Protein AF-A0A6A9SDK5-F1 (afdb_monomer)

Sequence (83 aa):
MSATGREPTPATSPGDLAGSLREAAFVRLVSDATGEALAATGLLARALGDTPFQASVVRPFEDPDRTTESDITVAIGRTQPTA

Foldseek 3Di:
DDPPDDDPDDPDDPVNVLVLLQQAQEEEEEFEPDPQQVVVSVVVVVVSVPRHYDYDHDPPRDPPPPDDPRYHYDYTPDDDPDD

Secondary structure (DSSP, 8-state):
----PPPPPPPPPHHHHHHHHHH-SEEEEEE-SSHHHHHHHHHHHHHTTTS-EEEEE-SS--------TTEEEEEES-PPPP-

pLDDT: mean 79.95, std 16.33, range [41.72, 97.06]

Structure (mmCIF, N/CA/C/O backbone):
data_AF-A0A6A9SDK5-F1
#
_entry.id   AF-A0A6A9SDK5-F1
#
loop_
_atom_site.group_PDB
_atom_site.id
_atom_site.type_symbol
_atom_site.label_atom_id
_atom_site.label_alt_id
_atom_site.label_comp_id
_atom_site.label_asym_id
_atom_site.label_entity_id
_atom_site.label_seq_id
_atom_site.pdbx_PDB_ins_code
_atom_site.Cartn_x
_atom_site.Cartn_y
_atom_site.Cartn_z
_atom_site.occupancy
_atom_site.B_iso_or_equiv
_atom_site.auth_seq_id
_atom_site.auth_comp_id
_atom_site.auth_asym_id
_atom_site.auth_atom_id
_atom_site.pdbx_PDB_model_num
ATOM 1 N N . MET A 1 1 ? 37.376 24.224 2.665 1.00 41.72 1 MET A N 1
ATOM 2 C CA . MET A 1 1 ? 35.943 24.182 3.018 1.00 41.72 1 MET A CA 1
ATOM 3 C C . MET A 1 1 ? 35.638 22.771 3.477 1.00 41.72 1 MET A C 1
ATOM 5 O O . MET A 1 1 ? 35.756 21.859 2.672 1.00 41.72 1 MET A O 1
ATOM 9 N N . SER A 1 2 ? 35.357 22.580 4.763 1.00 48.19 2 SER A N 1
ATOM 10 C CA . SER A 1 2 ? 34.975 21.274 5.300 1.00 48.19 2 SER A CA 1
ATOM 11 C C . SER A 1 2 ? 33.498 21.055 5.002 1.00 48.19 2 SER A C 1
ATOM 13 O O . SER A 1 2 ? 32.6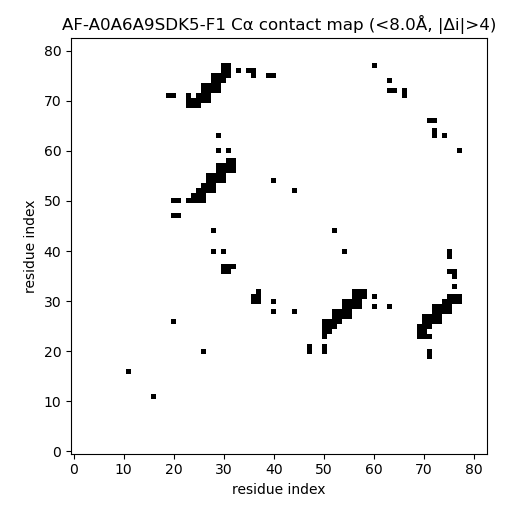57 21.790 5.510 1.00 48.19 2 SER A O 1
ATOM 15 N N . ALA A 1 3 ? 33.179 20.071 4.165 1.00 56.88 3 ALA A N 1
ATOM 16 C CA . ALA A 1 3 ? 31.846 19.497 4.165 1.00 56.88 3 ALA A CA 1
ATOM 17 C C . ALA A 1 3 ? 31.728 18.706 5.471 1.00 56.88 3 ALA A C 1
ATOM 19 O O . ALA A 1 3 ? 32.144 17.553 5.540 1.00 56.88 3 ALA A O 1
ATOM 20 N N . THR A 1 4 ? 31.259 19.351 6.539 1.00 57.53 4 THR A N 1
ATOM 21 C CA . THR A 1 4 ? 30.786 18.632 7.722 1.00 57.53 4 THR A CA 1
ATOM 22 C C . THR A 1 4 ? 29.625 17.781 7.225 1.00 57.53 4 THR A C 1
ATOM 24 O O . THR A 1 4 ? 28.552 18.306 6.925 1.00 57.53 4 THR A O 1
ATOM 27 N N . G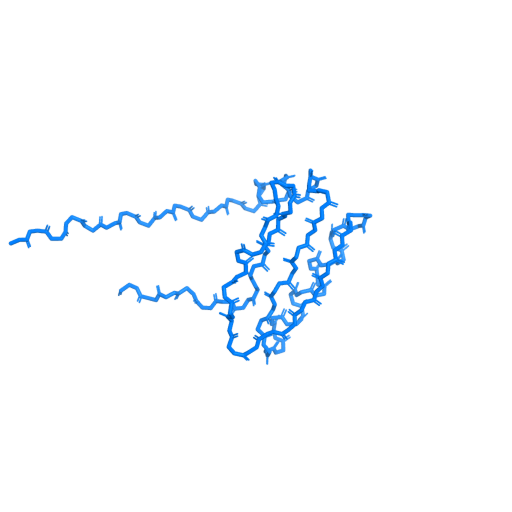LY A 1 5 ? 29.914 16.505 6.961 1.00 55.19 5 GLY A N 1
ATOM 28 C CA . GLY A 1 5 ? 28.984 15.569 6.350 1.00 55.19 5 GLY A CA 1
ATOM 29 C C . GLY A 1 5 ? 27.683 15.569 7.134 1.00 55.19 5 GLY A C 1
ATOM 30 O O . GLY A 1 5 ? 27.707 15.558 8.363 1.00 55.19 5 GLY A O 1
ATOM 31 N N . ARG A 1 6 ? 26.548 15.626 6.428 1.00 58.62 6 ARG A N 1
ATOM 32 C CA . ARG A 1 6 ? 25.260 15.339 7.059 1.00 58.62 6 ARG A CA 1
ATOM 33 C C . ARG A 1 6 ? 25.394 13.966 7.696 1.00 58.62 6 ARG A C 1
ATOM 35 O O . ARG A 1 6 ? 25.646 12.998 6.979 1.00 58.62 6 ARG A O 1
ATOM 42 N N . GLU A 1 7 ? 25.259 13.893 9.014 1.00 60.28 7 GLU A N 1
ATOM 43 C CA . GLU A 1 7 ? 25.097 12.592 9.638 1.00 60.28 7 GLU A CA 1
ATOM 44 C C . GLU A 1 7 ? 23.844 11.946 9.036 1.00 60.28 7 GLU A C 1
ATOM 46 O O . GLU A 1 7 ? 22.817 12.627 8.904 1.00 60.28 7 GLU A O 1
ATOM 51 N N . PRO A 1 8 ? 23.920 10.678 8.600 1.00 59.69 8 PRO A N 1
ATOM 52 C CA . PRO A 1 8 ? 22.749 9.971 8.121 1.00 59.69 8 PRO A CA 1
ATOM 53 C C . PRO A 1 8 ? 21.687 10.009 9.217 1.00 59.69 8 PRO A C 1
ATOM 55 O O . PRO A 1 8 ? 21.947 9.576 10.340 1.00 59.69 8 PRO A O 1
ATOM 58 N N . THR A 1 9 ? 20.498 10.532 8.911 1.00 64.38 9 THR A N 1
ATOM 59 C CA . THR A 1 9 ? 19.363 10.397 9.824 1.00 64.38 9 THR A CA 1
ATOM 60 C C . THR A 1 9 ? 19.173 8.905 10.093 1.00 64.38 9 THR A C 1
ATOM 62 O O . THR A 1 9 ? 19.046 8.143 9.127 1.00 64.38 9 THR A O 1
ATOM 65 N N . PRO A 1 10 ? 19.193 8.464 11.364 1.00 63.00 10 PRO A N 1
ATOM 66 C CA . PRO A 1 10 ? 18.997 7.062 11.687 1.00 63.00 10 PRO A CA 1
ATOM 67 C C . PRO A 1 10 ? 17.693 6.577 11.064 1.00 63.00 10 PRO A C 1
ATOM 69 O O . PRO A 1 10 ? 16.671 7.261 11.145 1.00 63.00 10 PRO A O 1
ATOM 72 N N . ALA A 1 11 ? 17.728 5.408 10.427 1.00 72.50 11 ALA A N 1
ATOM 73 C CA . ALA A 1 11 ? 16.511 4.800 9.917 1.00 72.50 11 ALA A CA 1
ATOM 74 C C . ALA A 1 11 ? 15.529 4.580 11.079 1.00 72.50 11 ALA A C 1
ATOM 76 O O . ALA A 1 11 ? 15.927 4.101 12.143 1.00 72.50 11 ALA A O 1
ATOM 77 N N . THR A 1 12 ? 14.254 4.921 10.872 1.00 81.38 12 THR A N 1
ATOM 78 C CA . THR A 1 12 ? 13.179 4.614 11.821 1.00 81.38 12 THR A CA 1
ATOM 79 C C . THR A 1 12 ? 13.207 3.125 12.147 1.00 81.38 12 THR A C 1
ATOM 81 O O . THR A 1 12 ? 13.286 2.290 11.240 1.00 81.38 12 THR A O 1
ATOM 84 N N . SER A 1 13 ? 13.156 2.776 13.435 1.00 89.00 13 SER A N 1
ATOM 85 C CA . SER A 1 13 ? 13.156 1.367 13.815 1.00 89.00 13 SER A CA 1
ATOM 86 C C . SER A 1 13 ? 11.878 0.680 13.303 1.00 89.00 13 SER A C 1
ATOM 88 O O . SER A 1 13 ? 10.826 1.321 13.199 1.00 89.00 13 SER A O 1
ATOM 90 N N . PRO A 1 14 ? 11.907 -0.634 13.012 1.00 87.62 14 PRO A N 1
ATOM 91 C CA . PRO A 1 14 ? 10.702 -1.352 12.598 1.00 87.62 14 PRO A CA 1
ATOM 92 C C . PRO A 1 14 ? 9.562 -1.271 13.625 1.00 87.62 14 PRO A C 1
ATOM 94 O O . PRO A 1 14 ? 8.392 -1.272 13.248 1.00 87.62 14 PRO A O 1
ATOM 97 N N . GLY A 1 15 ? 9.899 -1.196 14.919 1.00 90.50 15 GLY A N 1
ATOM 98 C CA . GLY A 1 15 ? 8.926 -1.071 16.004 1.00 90.50 15 GLY A CA 1
ATOM 99 C C . GLY A 1 15 ? 8.223 0.283 16.000 1.00 90.50 15 GLY A C 1
ATOM 100 O O . GLY A 1 15 ? 6.995 0.321 16.071 1.00 90.50 15 GLY A O 1
ATOM 101 N N . ASP A 1 16 ? 8.987 1.365 15.840 1.00 90.69 16 ASP A N 1
ATOM 102 C CA . ASP A 1 16 ? 8.441 2.725 15.788 1.00 90.69 16 ASP A CA 1
ATOM 103 C C . ASP A 1 16 ? 7.564 2.909 14.548 1.00 90.69 16 ASP A C 1
ATOM 105 O O . ASP A 1 16 ? 6.437 3.384 14.659 1.00 90.69 16 ASP A O 1
ATOM 109 N N . LEU A 1 17 ? 8.021 2.426 13.384 1.00 89.88 17 LEU A N 1
ATOM 110 C CA . LEU A 1 17 ? 7.226 2.440 12.155 1.00 89.88 17 LEU A CA 1
ATOM 111 C C . LEU A 1 17 ? 5.905 1.680 12.335 1.00 89.88 17 LEU A C 1
ATOM 113 O O . LEU A 1 17 ? 4.848 2.174 11.951 1.00 89.88 17 LEU A O 1
ATOM 117 N N . ALA A 1 18 ? 5.944 0.490 12.940 1.00 92.00 18 ALA A N 1
ATOM 118 C CA . ALA A 1 18 ? 4.733 -0.275 13.212 1.00 92.00 18 ALA A CA 1
ATOM 119 C C . ALA A 1 18 ? 3.799 0.442 14.203 1.00 92.00 18 ALA A C 1
ATOM 121 O O . ALA A 1 18 ? 2.585 0.292 14.100 1.00 92.00 18 ALA A O 1
ATOM 122 N N . GLY A 1 19 ? 4.340 1.195 15.165 1.00 91.62 19 GLY A N 1
ATOM 123 C CA . GLY A 1 19 ? 3.564 2.077 16.040 1.00 91.62 19 GLY A CA 1
ATOM 124 C C . GLY A 1 19 ? 2.831 3.147 15.235 1.00 91.62 19 GLY A C 1
ATOM 125 O O . GLY A 1 19 ? 1.604 3.195 15.258 1.00 91.62 19 GLY A O 1
ATOM 126 N N . SER A 1 20 ? 3.568 3.913 14.430 1.00 91.12 20 SER A N 1
ATOM 127 C CA . SER A 1 20 ? 2.998 4.986 13.612 1.00 91.12 20 SER A CA 1
ATOM 128 C C . SER A 1 20 ? 1.939 4.482 12.624 1.00 91.12 20 SER A C 1
ATOM 130 O O . SER A 1 20 ? 0.895 5.105 12.476 1.00 91.12 20 SER A O 1
ATOM 132 N N . LEU A 1 21 ? 2.150 3.325 11.985 1.00 92.00 21 LEU A N 1
ATOM 133 C CA . LEU A 1 21 ? 1.173 2.750 11.048 1.00 92.00 21 LEU A CA 1
ATOM 134 C C . LEU A 1 21 ? -0.148 2.333 11.712 1.00 92.00 21 LEU A C 1
ATOM 136 O O . LEU A 1 21 ? -1.183 2.350 11.051 1.00 92.00 21 LEU A O 1
ATOM 140 N N . ARG A 1 22 ? -0.133 1.962 12.99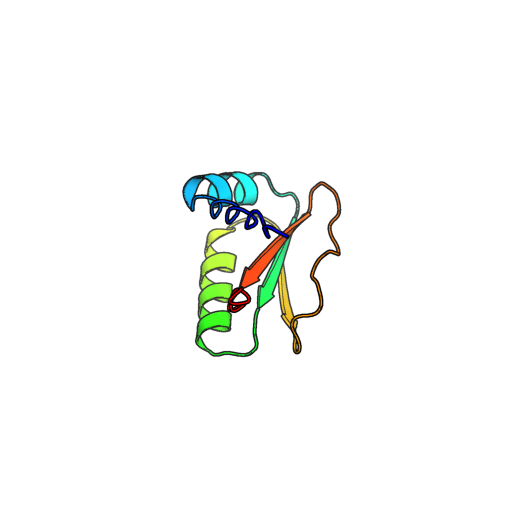9 1.00 90.31 22 ARG A N 1
ATOM 141 C CA . ARG A 1 22 ? -1.360 1.631 13.748 1.00 90.31 22 ARG A CA 1
ATOM 142 C C . ARG A 1 22 ? -2.157 2.871 14.139 1.00 90.31 22 ARG A C 1
ATOM 144 O O . ARG A 1 22 ? -3.368 2.780 14.292 1.00 90.31 22 ARG A O 1
ATOM 151 N N . GLU A 1 23 ? -1.479 3.999 14.318 1.00 91.19 23 GLU A N 1
ATOM 152 C CA . GLU A 1 23 ? -2.092 5.281 14.681 1.00 91.19 23 GLU A CA 1
ATOM 153 C C . GLU A 1 23 ? -2.507 6.108 13.453 1.00 91.19 23 GLU A C 1
ATOM 155 O O . GLU A 1 23 ? -3.234 7.092 13.583 1.00 91.19 23 GLU A O 1
ATOM 160 N N . ALA A 1 24 ? -2.074 5.709 12.254 1.00 91.56 24 ALA A N 1
ATOM 161 C CA . ALA A 1 24 ? -2.389 6.397 11.011 1.00 91.56 24 ALA A CA 1
ATOM 162 C C . ALA A 1 24 ? -3.887 6.329 10.683 1.00 91.56 24 ALA A C 1
ATOM 164 O O . ALA A 1 24 ? -4.491 5.256 10.662 1.00 91.56 24 ALA A O 1
ATOM 165 N N . ALA A 1 25 ? -4.468 7.476 10.324 1.00 92.19 25 ALA A N 1
ATOM 166 C CA . ALA A 1 25 ? -5.824 7.521 9.779 1.00 92.19 25 ALA A CA 1
ATOM 167 C C . ALA A 1 25 ? -5.876 6.939 8.356 1.00 92.19 25 ALA A C 1
ATOM 169 O O . ALA A 1 25 ? -6.896 6.391 7.933 1.00 92.19 25 ALA A O 1
ATOM 170 N N . PHE A 1 26 ? -4.770 7.067 7.619 1.00 91.56 26 PHE A N 1
ATOM 171 C CA . PHE A 1 26 ? -4.634 6.584 6.255 1.00 91.56 26 PHE A CA 1
ATOM 172 C C . PHE A 1 26 ? -3.168 6.311 5.903 1.00 91.56 26 PHE A C 1
ATOM 174 O O . PHE A 1 26 ? -2.273 7.068 6.287 1.00 91.56 26 PHE A O 1
ATOM 181 N N . VAL A 1 27 ? -2.916 5.254 5.126 1.00 92.56 27 VAL A N 1
ATOM 182 C CA . VAL A 1 27 ? -1.566 4.884 4.674 1.00 92.56 27 VAL A CA 1
ATOM 183 C C . VAL A 1 27 ? -1.455 4.908 3.147 1.00 92.56 27 VAL A C 1
ATOM 185 O O . VAL A 1 27 ? -2.208 4.253 2.427 1.00 92.56 27 VAL A O 1
ATOM 188 N N . ARG A 1 28 ? -0.458 5.629 2.629 1.00 90.81 28 ARG A N 1
ATOM 189 C CA . ARG A 1 28 ? -0.088 5.650 1.207 1.00 90.81 28 ARG A CA 1
ATOM 190 C C . ARG A 1 28 ? 1.112 4.741 0.977 1.00 90.81 28 ARG A C 1
ATOM 192 O O . ARG A 1 28 ? 2.222 5.051 1.396 1.00 90.81 28 ARG A O 1
A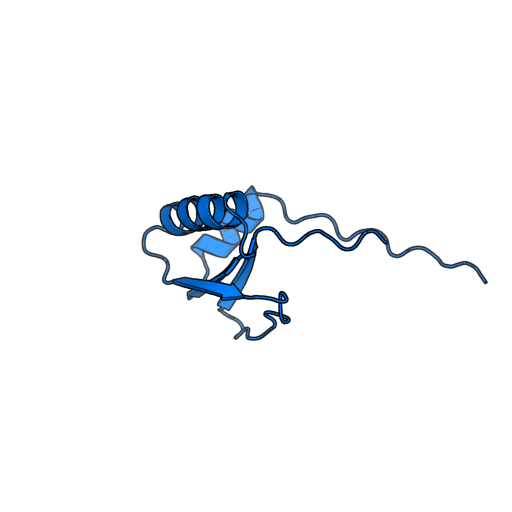TOM 199 N N . LEU A 1 29 ? 0.899 3.623 0.291 1.00 91.81 29 LEU A N 1
ATOM 200 C CA . LEU A 1 29 ? 1.964 2.710 -0.118 1.00 91.81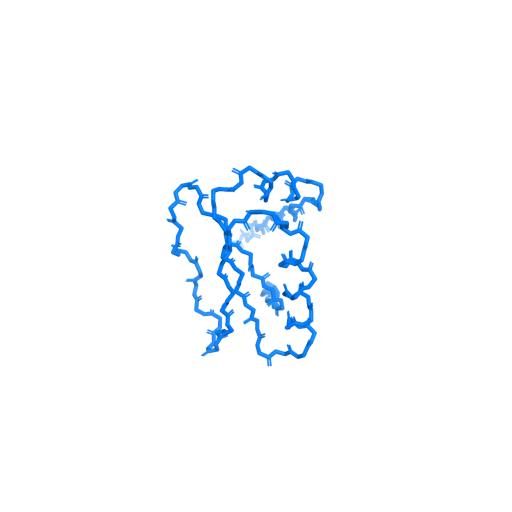 29 LEU A CA 1
ATOM 201 C C . LEU A 1 29 ? 2.406 3.066 -1.538 1.00 91.81 29 LEU A C 1
ATOM 203 O O . LEU A 1 29 ? 1.652 2.879 -2.495 1.00 91.81 29 LEU A O 1
ATOM 207 N N . VAL A 1 30 ? 3.624 3.579 -1.682 1.00 90.38 30 VAL A N 1
ATOM 208 C CA . VAL A 1 30 ? 4.197 3.955 -2.977 1.00 90.38 30 VAL A CA 1
ATOM 209 C C . VAL A 1 30 ? 5.288 2.956 -3.317 1.00 90.38 30 VAL A C 1
ATOM 211 O O . VAL A 1 30 ? 6.316 2.895 -2.649 1.00 90.38 30 VAL A O 1
ATOM 214 N N . SER A 1 31 ? 5.033 2.142 -4.334 1.00 90.06 31 SER A N 1
ATOM 215 C CA . SER A 1 31 ? 5.882 1.017 -4.713 1.00 90.06 31 SER A CA 1
ATOM 216 C C . SER A 1 31 ? 6.621 1.291 -6.016 1.00 90.06 31 SER A C 1
ATOM 218 O O . SER A 1 31 ? 6.042 1.847 -6.956 1.00 90.06 31 SER A O 1
ATOM 220 N N . ASP A 1 32 ? 7.878 0.860 -6.091 1.00 89.50 32 ASP A N 1
ATOM 221 C CA . ASP A 1 32 ? 8.562 0.697 -7.371 1.00 89.50 32 ASP A CA 1
ATOM 222 C C . ASP A 1 32 ? 7.918 -0.444 -8.187 1.00 89.50 32 ASP A C 1
ATOM 224 O O . ASP A 1 32 ? 7.284 -1.361 -7.664 1.00 89.50 32 ASP A O 1
ATOM 228 N N . ALA A 1 33 ? 8.085 -0.410 -9.504 1.00 88.62 33 ALA A N 1
ATOM 229 C CA . ALA A 1 33 ? 7.564 -1.405 -10.432 1.00 88.62 33 ALA A CA 1
ATOM 230 C C . ALA A 1 33 ? 8.501 -2.624 -10.566 1.00 88.62 33 ALA A C 1
ATOM 232 O O . ALA A 1 33 ? 8.783 -3.078 -11.682 1.00 88.62 33 ALA A O 1
ATOM 233 N N . THR A 1 34 ? 8.985 -3.149 -9.435 1.00 89.81 34 THR A N 1
ATOM 234 C CA . THR A 1 34 ? 9.763 -4.397 -9.338 1.00 89.81 34 THR A CA 1
ATOM 235 C C . THR A 1 34 ? 8.949 -5.485 -8.638 1.00 89.81 34 THR A C 1
ATOM 237 O O . THR A 1 34 ? 8.093 -5.207 -7.800 1.00 89.81 34 THR A O 1
ATOM 240 N N . GLY A 1 35 ? 9.200 -6.757 -8.968 1.00 91.69 35 GLY A N 1
ATOM 241 C CA . GLY A 1 35 ? 8.453 -7.875 -8.374 1.00 91.69 35 GLY A CA 1
ATOM 242 C C . GLY A 1 35 ? 8.591 -7.954 -6.848 1.00 91.69 35 GLY A C 1
ATOM 243 O O . GLY A 1 35 ? 7.612 -8.215 -6.152 1.00 91.69 35 GLY A O 1
ATOM 244 N N . GLU A 1 36 ? 9.784 -7.667 -6.323 1.00 93.75 36 GLU A N 1
ATOM 245 C CA . GLU A 1 36 ? 10.050 -7.619 -4.881 1.00 93.75 36 GLU A CA 1
ATOM 246 C C . GLU A 1 36 ? 9.304 -6.474 -4.184 1.00 93.75 36 GLU A C 1
ATOM 248 O O . GLU A 1 36 ? 8.709 -6.693 -3.128 1.00 93.75 36 GLU A O 1
ATOM 253 N N . ALA A 1 37 ? 9.257 -5.282 -4.791 1.00 92.12 37 ALA A N 1
ATOM 254 C CA . ALA A 1 37 ? 8.565 -4.134 -4.221 1.00 92.12 37 ALA A CA 1
ATOM 255 C C . ALA A 1 37 ? 7.052 -4.377 -4.182 1.00 92.12 37 ALA A C 1
ATOM 257 O O . ALA A 1 37 ? 6.401 -4.110 -3.168 1.00 92.12 37 ALA A O 1
ATOM 258 N N . LEU A 1 38 ? 6.495 -4.987 -5.232 1.00 94.06 38 LEU A N 1
ATOM 259 C CA . LEU A 1 38 ? 5.087 -5.383 -5.269 1.00 94.06 38 LEU A CA 1
ATOM 260 C C . LEU A 1 38 ? 4.761 -6.451 -4.216 1.00 94.06 38 LEU A C 1
ATOM 262 O O . LEU A 1 38 ? 3.760 -6.327 -3.508 1.00 94.06 38 LEU A O 1
ATOM 266 N N . ALA A 1 39 ? 5.616 -7.466 -4.059 1.00 96.75 39 ALA A N 1
ATOM 267 C CA . ALA A 1 39 ? 5.441 -8.484 -3.025 1.00 96.75 39 ALA A CA 1
ATOM 268 C C . ALA A 1 39 ? 5.490 -7.873 -1.613 1.00 96.75 39 ALA A C 1
ATOM 270 O O . ALA A 1 39 ? 4.609 -8.138 -0.792 1.00 96.75 39 ALA A O 1
ATOM 271 N N . ALA A 1 40 ? 6.463 -6.998 -1.348 1.00 95.12 40 ALA A N 1
ATOM 272 C CA . ALA A 1 40 ? 6.575 -6.271 -0.086 1.00 95.12 40 ALA A CA 1
ATOM 273 C C . ALA A 1 40 ? 5.356 -5.371 0.177 1.00 95.12 40 ALA A C 1
ATOM 275 O O . ALA A 1 40 ? 4.864 -5.312 1.303 1.00 95.12 40 ALA A O 1
ATOM 276 N N . THR A 1 41 ? 4.812 -4.738 -0.866 1.00 95.31 41 THR A N 1
ATOM 277 C CA . THR A 1 41 ? 3.583 -3.932 -0.780 1.00 95.31 41 THR A CA 1
ATOM 278 C C . THR A 1 41 ? 2.398 -4.780 -0.336 1.00 95.31 41 THR A C 1
ATOM 280 O O . THR A 1 41 ? 1.668 -4.378 0.564 1.00 95.31 41 THR A O 1
ATOM 283 N N . GLY A 1 42 ? 2.235 -5.979 -0.904 1.00 96.56 42 GLY A N 1
ATOM 284 C CA . GLY A 1 42 ? 1.185 -6.912 -0.492 1.00 96.56 42 GLY A CA 1
ATOM 285 C C . GLY A 1 42 ? 1.337 -7.388 0.957 1.00 96.56 42 GLY A C 1
ATOM 286 O O . GLY A 1 42 ? 0.347 -7.464 1.685 1.00 96.56 42 GLY A O 1
ATOM 287 N N . LEU A 1 43 ? 2.568 -7.666 1.402 1.00 97.06 43 LEU A N 1
ATOM 288 C CA . LEU A 1 43 ? 2.842 -8.047 2.793 1.00 97.06 43 LEU A CA 1
ATOM 289 C C . LEU A 1 43 ? 2.513 -6.916 3.771 1.00 97.06 43 LEU A C 1
ATOM 291 O O . LEU A 1 43 ? 1.876 -7.163 4.794 1.00 97.06 43 LEU A O 1
ATOM 295 N N . LEU A 1 44 ? 2.910 -5.686 3.444 1.00 94.75 44 LEU A N 1
ATOM 296 C CA . LEU A 1 44 ? 2.640 -4.527 4.285 1.00 94.75 44 LEU A CA 1
ATOM 297 C C . LEU A 1 44 ? 1.146 -4.193 4.315 1.00 94.75 44 LEU A C 1
ATOM 299 O O . LEU A 1 44 ? 0.591 -4.035 5.395 1.00 94.75 44 LEU A O 1
ATOM 303 N N . ALA A 1 45 ? 0.476 -4.186 3.160 1.00 95.31 45 ALA A N 1
ATOM 304 C CA . ALA A 1 45 ? -0.971 -3.992 3.068 1.00 95.31 45 ALA A CA 1
ATOM 305 C C . ALA A 1 45 ? -1.742 -5.021 3.907 1.00 95.31 45 ALA A C 1
ATOM 307 O O . ALA A 1 45 ? -2.685 -4.675 4.610 1.00 95.31 45 ALA A O 1
ATOM 308 N N . ARG A 1 46 ? -1.304 -6.286 3.903 1.00 96.31 46 ARG A N 1
ATOM 309 C CA . ARG A 1 46 ? -1.888 -7.323 4.763 1.00 96.31 46 ARG A CA 1
ATOM 310 C C . ARG A 1 46 ? -1.658 -7.049 6.252 1.00 96.31 46 ARG A C 1
ATOM 312 O O . ARG A 1 46 ? -2.525 -7.368 7.060 1.00 96.31 46 ARG A O 1
ATOM 319 N N . ALA A 1 47 ? -0.505 -6.498 6.621 1.00 95.31 47 ALA A N 1
ATOM 320 C CA . ALA A 1 47 ? -0.170 -6.182 8.009 1.00 95.31 47 ALA A CA 1
ATOM 321 C C . ALA A 1 47 ? -0.927 -4.961 8.561 1.00 95.31 47 ALA A C 1
ATOM 323 O O . ALA A 1 47 ? -1.048 -4.843 9.779 1.00 95.31 47 ALA A O 1
ATOM 324 N N . LEU A 1 48 ? -1.450 -4.086 7.693 1.00 94.75 48 LEU A N 1
ATOM 325 C CA . LEU A 1 48 ? -2.260 -2.926 8.086 1.00 94.75 48 LEU A CA 1
ATOM 326 C C . LEU A 1 48 ? -3.631 -3.307 8.667 1.00 94.75 48 LEU A C 1
ATOM 328 O O . LEU A 1 48 ? -4.206 -2.522 9.414 1.00 94.75 48 LEU A O 1
ATOM 332 N N . GLY A 1 49 ? -4.145 -4.509 8.384 1.00 94.12 49 GLY A N 1
ATOM 333 C CA . GLY A 1 49 ? -5.435 -4.957 8.914 1.00 94.12 49 GLY A CA 1
ATOM 334 C C . GLY A 1 49 ? -6.574 -4.021 8.501 1.00 94.12 49 GLY A C 1
ATOM 335 O O . GLY A 1 49 ? -6.826 -3.856 7.309 1.00 94.12 49 GLY A O 1
ATOM 336 N N . ASP A 1 50 ? -7.240 -3.414 9.484 1.00 93.56 50 ASP A N 1
ATOM 337 C CA . ASP A 1 50 ? -8.360 -2.489 9.269 1.00 93.56 50 ASP A CA 1
ATOM 338 C C . ASP A 1 50 ? -7.920 -1.052 8.927 1.00 93.56 50 ASP A C 1
ATOM 340 O O . ASP A 1 50 ? -8.766 -0.222 8.588 1.00 93.56 50 ASP A O 1
ATOM 344 N N . THR A 1 51 ? -6.619 -0.731 9.000 1.00 93.75 51 THR A N 1
ATOM 345 C CA . THR A 1 51 ? -6.113 0.609 8.666 1.00 93.75 51 THR A CA 1
ATOM 346 C C . THR A 1 51 ? -6.328 0.905 7.174 1.00 93.75 51 THR A C 1
ATOM 348 O O . TH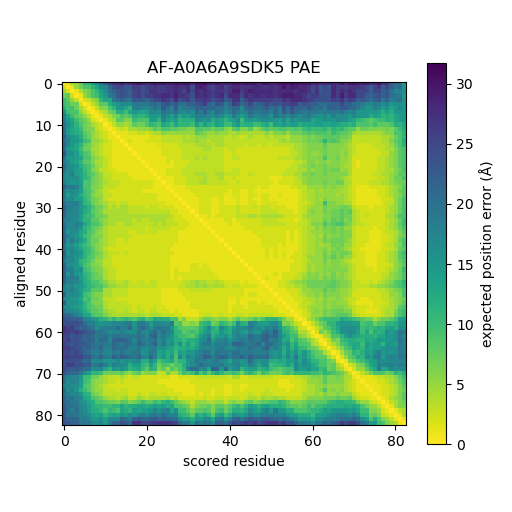R A 1 51 ? -5.786 0.187 6.323 1.00 93.75 51 THR A O 1
ATOM 351 N N . PRO A 1 52 ? -7.072 1.972 6.816 1.00 93.69 52 PRO A N 1
ATOM 352 C CA . PRO A 1 52 ? -7.311 2.336 5.425 1.00 93.69 52 PRO A CA 1
ATOM 353 C C . PRO A 1 52 ? -6.011 2.638 4.679 1.00 93.69 52 PRO A C 1
ATOM 355 O O . PRO A 1 52 ? -5.138 3.350 5.181 1.00 93.69 52 PRO A O 1
ATOM 358 N N . PHE A 1 53 ? -5.897 2.139 3.447 1.00 93.31 53 PHE A N 1
ATOM 359 C CA . PHE A 1 53 ? -4.718 2.384 2.628 1.00 93.31 53 PHE A CA 1
ATOM 360 C C . PHE A 1 53 ? -5.033 2.548 1.142 1.00 93.31 53 PHE A C 1
ATOM 362 O O . PHE A 1 53 ? -6.031 2.048 0.622 1.00 93.31 53 PHE A O 1
ATOM 369 N N . GLN A 1 54 ? -4.114 3.208 0.442 1.00 92.38 54 GLN A N 1
ATOM 370 C CA . GLN A 1 54 ? -4.022 3.215 -1.014 1.00 92.38 54 GLN A CA 1
ATOM 371 C C . GLN A 1 54 ? -2.633 2.733 -1.412 1.00 92.38 54 GLN A C 1
ATOM 373 O O . GLN A 1 54 ? -1.629 3.260 -0.937 1.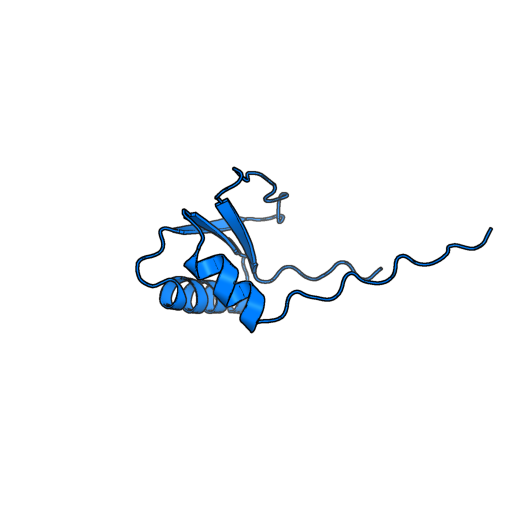00 92.38 54 GLN A O 1
ATOM 378 N N . ALA A 1 55 ? -2.581 1.770 -2.330 1.00 92.50 55 ALA A N 1
ATOM 379 C CA . ALA A 1 55 ? -1.345 1.350 -2.972 1.00 92.50 55 ALA A CA 1
ATOM 380 C C . ALA A 1 55 ? -1.254 1.931 -4.387 1.00 92.50 55 ALA A C 1
ATOM 382 O O . ALA A 1 55 ? -2.206 1.859 -5.164 1.00 92.50 55 ALA A O 1
ATOM 383 N N . SER A 1 56 ? -0.097 2.490 -4.725 1.00 90.38 56 SER A N 1
ATOM 384 C CA . SER A 1 56 ? 0.223 3.001 -6.057 1.00 90.38 56 SER A CA 1
ATOM 385 C C . SER A 1 56 ? 1.585 2.497 -6.503 1.00 90.38 56 SER A C 1
ATOM 387 O O . SER A 1 56 ? 2.529 2.470 -5.716 1.00 90.38 56 SER A O 1
ATOM 389 N N . VAL A 1 57 ? 1.687 2.143 -7.781 1.00 88.88 57 VAL A N 1
ATOM 390 C CA . VAL A 1 57 ? 2.949 1.807 -8.442 1.00 88.88 57 VAL A CA 1
ATOM 391 C C . VAL A 1 57 ? 3.316 2.994 -9.320 1.00 88.88 57 VAL A C 1
ATOM 393 O O . VAL A 1 57 ? 2.557 3.329 -10.229 1.00 88.88 57 VAL A O 1
ATOM 396 N N . VAL A 1 58 ? 4.432 3.662 -9.032 1.00 78.06 58 VAL A N 1
ATOM 397 C CA . VAL A 1 58 ? 4.783 4.937 -9.681 1.00 78.06 58 VAL A CA 1
ATOM 398 C C . VAL A 1 58 ? 6.169 4.832 -10.312 1.00 78.06 58 VAL A C 1
ATOM 400 O O . VAL A 1 58 ? 7.117 4.391 -9.666 1.00 78.06 58 VAL A O 1
ATOM 403 N N . ARG A 1 59 ? 6.292 5.238 -11.585 1.00 65.06 59 ARG A N 1
ATOM 404 C CA . ARG A 1 59 ? 7.577 5.382 -12.287 1.00 65.06 59 ARG A CA 1
ATOM 405 C C . ARG A 1 59 ? 7.660 6.725 -13.025 1.00 65.06 59 ARG A C 1
ATOM 407 O O . ARG A 1 59 ? 6.793 6.969 -13.863 1.00 65.06 59 ARG A O 1
ATOM 414 N N . PRO A 1 60 ? 8.726 7.527 -12.819 1.00 59.91 60 PRO A N 1
ATOM 415 C CA . PRO A 1 60 ? 9.718 7.420 -11.736 1.00 59.91 60 PRO A CA 1
ATOM 416 C C . PRO A 1 60 ? 9.063 7.671 -10.367 1.00 59.91 60 PRO A C 1
ATOM 418 O O . PRO A 1 60 ? 7.937 8.149 -10.329 1.00 59.91 60 PRO A O 1
ATOM 421 N N . PHE A 1 61 ? 9.733 7.327 -9.260 1.00 60.53 61 PHE A N 1
ATOM 422 C CA . PHE A 1 61 ? 9.239 7.584 -7.899 1.00 60.53 61 PHE A CA 1
ATOM 423 C C . PHE A 1 61 ? 9.101 9.103 -7.680 1.00 60.53 61 PHE A C 1
ATOM 425 O O . PHE A 1 61 ? 10.042 9.762 -7.242 1.00 60.53 61 PHE A O 1
ATOM 432 N N . GLU A 1 62 ? 7.971 9.674 -8.095 1.00 56.38 62 GLU A N 1
ATOM 433 C CA . GLU A 1 62 ? 7.664 11.088 -7.915 1.00 56.38 62 GLU A CA 1
ATOM 434 C C . GLU A 1 62 ? 7.326 11.315 -6.441 1.00 56.38 62 GLU A C 1
ATOM 436 O O . GLU A 1 62 ? 6.677 10.479 -5.807 1.00 56.38 62 GLU A O 1
ATOM 441 N N . ASP A 1 63 ? 7.870 12.396 -5.888 1.00 56.75 63 ASP A N 1
ATOM 442 C CA . ASP A 1 63 ? 7.953 12.639 -4.452 1.00 56.75 63 ASP A CA 1
ATOM 443 C C . ASP A 1 63 ? 6.586 12.482 -3.766 1.00 56.75 63 ASP A C 1
ATOM 445 O O . ASP A 1 63 ? 5.626 13.168 -4.136 1.00 56.75 63 ASP A O 1
ATOM 449 N N . PRO A 1 64 ? 6.447 11.575 -2.786 1.00 56.62 64 PRO A N 1
ATOM 450 C CA . PRO A 1 64 ? 5.152 11.257 -2.221 1.00 56.62 64 PRO A CA 1
ATOM 451 C C . PRO A 1 64 ? 4.724 12.216 -1.099 1.00 56.62 64 PRO A C 1
ATOM 453 O O . PRO A 1 64 ? 3.859 11.864 -0.294 1.00 56.62 64 PRO A O 1
ATOM 456 N N . ASP A 1 65 ? 5.261 13.441 -1.091 1.00 56.88 65 ASP A N 1
ATOM 457 C CA . ASP A 1 65 ? 4.961 14.567 -0.185 1.00 56.88 65 ASP A CA 1
ATOM 458 C C . ASP A 1 65 ? 3.507 15.090 -0.277 1.00 56.88 65 ASP A C 1
ATOM 460 O O . ASP A 1 65 ? 3.159 16.183 0.168 1.00 56.88 65 ASP A O 1
ATOM 464 N N . ARG A 1 66 ? 2.592 14.284 -0.819 1.00 55.34 66 ARG A N 1
ATOM 465 C CA . ARG A 1 66 ? 1.143 14.467 -0.708 1.00 55.34 66 ARG A CA 1
ATOM 466 C C . ARG A 1 66 ? 0.667 13.942 0.651 1.00 55.34 66 ARG A C 1
ATOM 468 O O . ARG A 1 66 ? -0.097 12.978 0.703 1.00 55.34 66 ARG A O 1
ATOM 475 N N . THR A 1 67 ? 1.127 14.547 1.741 1.00 54.81 67 THR A N 1
ATOM 476 C CA . THR A 1 67 ? 0.703 14.182 3.099 1.00 54.81 67 THR A CA 1
ATOM 477 C C . THR A 1 67 ? -0.248 15.235 3.667 1.00 54.81 67 THR A C 1
ATOM 479 O O . THR A 1 67 ? -0.053 16.441 3.518 1.00 54.81 67 THR A O 1
ATOM 482 N N . THR A 1 68 ? -1.333 14.775 4.287 1.00 54.28 68 THR A N 1
ATOM 483 C CA . THR A 1 68 ? -2.003 15.540 5.346 1.00 54.28 68 THR A CA 1
ATOM 484 C C . THR A 1 68 ? -1.378 15.115 6.676 1.00 54.28 68 THR A C 1
ATOM 486 O O . THR A 1 68 ? -0.732 14.071 6.730 1.00 54.28 68 THR A O 1
ATOM 489 N N . GLU A 1 69 ? -1.540 15.884 7.755 1.00 55.12 69 GLU A N 1
ATOM 490 C CA . GLU A 1 69 ? -0.875 15.605 9.045 1.00 55.12 69 GLU A CA 1
ATOM 491 C C . GLU A 1 69 ? -1.194 14.216 9.642 1.00 55.12 69 GLU A C 1
ATOM 493 O O . GLU A 1 69 ? -0.502 13.766 10.550 1.00 55.12 69 GLU A O 1
ATOM 498 N N . SER A 1 70 ? -2.217 13.518 9.132 1.00 59.38 70 SER A N 1
ATOM 499 C CA . SER A 1 70 ? -2.613 12.168 9.562 1.00 59.38 70 SER A CA 1
ATOM 500 C C . SER A 1 70 ? -2.327 11.061 8.533 1.00 59.38 70 SER A C 1
ATOM 502 O O . SER A 1 70 ? -2.608 9.892 8.812 1.00 59.38 70 SER A O 1
ATOM 504 N N . ASP A 1 71 ? -1.771 11.408 7.368 1.00 80.69 71 ASP A N 1
ATOM 505 C CA . ASP A 1 71 ? -1.432 10.464 6.300 1.00 80.69 71 ASP A CA 1
ATOM 506 C C . ASP A 1 71 ? 0.041 10.044 6.425 1.00 80.69 71 ASP A C 1
ATOM 508 O O . ASP A 1 71 ? 0.945 10.876 6.316 1.00 80.69 71 ASP A O 1
ATOM 512 N N . ILE A 1 72 ? 0.303 8.742 6.583 1.00 88.69 72 ILE A N 1
ATOM 513 C CA . ILE A 1 72 ? 1.668 8.199 6.496 1.00 88.69 72 ILE A CA 1
ATOM 514 C C . ILE A 1 72 ? 1.927 7.710 5.076 1.00 88.69 72 ILE A C 1
ATOM 516 O O . ILE A 1 72 ? 1.175 6.887 4.550 1.00 88.69 72 ILE A O 1
ATOM 520 N N . THR A 1 73 ? 3.040 8.137 4.483 1.00 88.50 73 THR A N 1
ATOM 521 C CA . THR A 1 73 ? 3.522 7.575 3.219 1.00 88.50 73 THR A CA 1
ATOM 522 C C . THR A 1 73 ? 4.696 6.627 3.449 1.00 88.50 73 THR A C 1
ATOM 524 O O . THR A 1 73 ? 5.701 6.997 4.053 1.00 88.50 73 THR A O 1
ATOM 527 N N . VAL A 1 74 ? 4.599 5.414 2.900 1.00 89.38 74 VAL A N 1
ATOM 528 C CA . VAL A 1 74 ? 5.675 4.420 2.879 1.00 89.38 74 VAL A CA 1
ATOM 529 C C . VAL A 1 74 ? 6.164 4.204 1.449 1.00 89.38 74 VAL A C 1
ATOM 531 O O . VAL A 1 74 ? 5.424 3.737 0.583 1.00 89.38 74 VAL A O 1
ATOM 534 N N . ALA A 1 75 ? 7.438 4.520 1.221 1.00 89.06 75 ALA A N 1
ATOM 535 C CA . ALA A 1 75 ? 8.162 4.217 -0.008 1.00 89.06 75 ALA A CA 1
ATOM 536 C C . ALA A 1 75 ? 8.696 2.775 0.022 1.00 89.06 75 ALA A C 1
ATOM 538 O O . ALA A 1 75 ? 9.410 2.406 0.953 1.00 89.06 75 ALA A O 1
ATOM 539 N N . ILE A 1 76 ? 8.399 1.970 -1.000 1.00 90.06 76 ILE A N 1
ATOM 540 C CA . ILE A 1 76 ? 8.767 0.549 -1.072 1.00 90.06 76 ILE A CA 1
ATOM 541 C C . ILE A 1 76 ? 9.605 0.309 -2.327 1.00 90.06 76 ILE A C 1
ATOM 543 O O . ILE A 1 76 ? 9.204 0.674 -3.429 1.00 90.06 76 ILE A O 1
ATOM 547 N N . GLY A 1 77 ? 10.779 -0.303 -2.155 1.00 87.94 77 GLY A N 1
ATOM 548 C CA . GLY A 1 77 ? 11.731 -0.522 -3.251 1.00 87.94 77 GLY A CA 1
ATOM 549 C C . GLY A 1 77 ? 12.522 0.728 -3.652 1.00 87.94 77 GLY A C 1
ATOM 550 O O . GLY A 1 77 ? 13.281 0.680 -4.612 1.00 8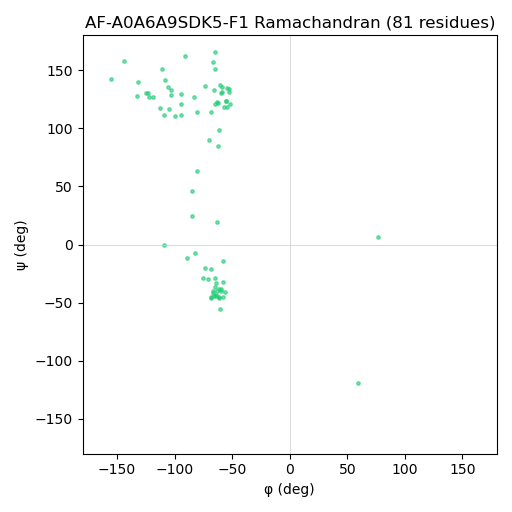7.94 77 GLY A O 1
ATOM 551 N N . ARG A 1 78 ? 12.390 1.845 -2.919 1.00 78.94 78 ARG A N 1
ATOM 552 C CA . ARG A 1 78 ? 13.198 3.045 -3.164 1.00 78.94 78 ARG A CA 1
ATOM 553 C C . ARG A 1 78 ? 14.649 2.763 -2.787 1.00 78.94 78 ARG A C 1
ATOM 555 O O . ARG A 1 78 ? 14.968 2.611 -1.608 1.00 78.94 78 ARG A O 1
ATOM 562 N N . THR A 1 79 ? 15.536 2.756 -3.776 1.00 71.94 79 THR A N 1
ATOM 563 C CA . THR A 1 79 ? 16.976 2.778 -3.521 1.00 71.94 79 THR A CA 1
ATOM 564 C C . THR A 1 79 ? 17.306 4.083 -2.812 1.00 71.94 79 THR A C 1
ATOM 566 O O . THR A 1 79 ? 16.996 5.170 -3.311 1.00 71.94 79 THR A O 1
ATOM 569 N N . GLN A 1 80 ? 17.900 3.991 -1.624 1.00 65.38 80 GLN A N 1
ATOM 570 C CA . GLN A 1 80 ? 18.412 5.176 -0.949 1.00 65.38 80 GLN A CA 1
ATOM 571 C C . GLN A 1 80 ? 19.460 5.810 -1.876 1.00 65.38 80 GLN A C 1
ATOM 573 O O . GLN A 1 80 ? 20.317 5.078 -2.381 1.00 65.38 80 GLN A O 1
ATOM 578 N N . PRO A 1 81 ? 19.400 7.125 -2.153 1.00 57.16 81 PRO A N 1
ATOM 579 C CA . PRO A 1 81 ? 20.459 7.773 -2.907 1.00 57.16 81 PRO A CA 1
ATOM 580 C C . PRO A 1 81 ? 21.772 7.529 -2.163 1.00 57.16 81 PRO A C 1
ATOM 582 O O . PRO A 1 81 ? 21.906 7.915 -1.002 1.00 57.16 81 PRO A O 1
ATOM 585 N N . THR A 1 82 ? 22.720 6.846 -2.800 1.00 52.31 82 THR A N 1
ATOM 586 C CA . THR A 1 82 ? 24.095 6.810 -2.303 1.00 52.31 82 THR A CA 1
ATOM 587 C C . THR A 1 82 ? 24.621 8.241 -2.343 1.00 52.31 82 THR A C 1
ATOM 589 O O . THR A 1 82 ? 24.555 8.873 -3.400 1.00 52.31 82 THR A O 1
ATOM 592 N N . ALA A 1 83 ? 25.040 8.745 -1.180 1.00 51.19 83 ALA A N 1
ATOM 593 C CA . ALA A 1 83 ? 25.554 10.100 -0.987 1.00 51.19 83 ALA A CA 1
ATOM 594 C C . ALA A 1 83 ? 26.793 10.402 -1.842 1.0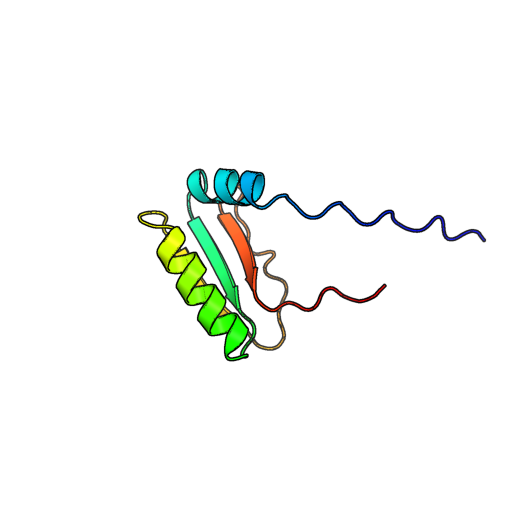0 51.19 83 ALA A C 1
ATOM 596 O O . ALA A 1 83 ? 27.576 9.459 -2.102 1.00 51.19 83 ALA A O 1
#

Solvent-accessible surface area (backbone atoms only — not comparable to full-atom values): 5268 Å² total; per-residue (Å²): 134,84,77,78,68,80,73,77,77,76,76,79,51,73,66,57,51,54,51,52,60,73,71,31,70,29,36,40,39,40,21,34,92,42,76,66,20,49,51,51,48,54,54,51,59,62,70,46,66,88,47,48,70,48,80,45,73,42,85,72,82,66,81,71,82,83,58,55,102,52,43,46,70,47,78,31,71,70,77,75,80,80,128

Mean predicted aligned error: 8.39 Å

Nearest PDB structures (foldseek):
  7en6-assembly1_A  TM=6.972E-01  e=2.695E+00  Escherichia coli
  7en6-assembly1_C  TM=5.853E-01  e=2.519E+00  Escherichia coli
  7en7-assembly1_A  TM=7.130E-01  e=3.776E+00  Escherichia coli K-12

Radius of gyration: 14.51 Å; Cα contacts (8 Å, |Δi|>4): 96; chains: 1; bounding box: 44×33×28 Å